Protein AF-A0A7K0ZQU3-F1 (afdb_monomer_lite)

pLDDT: mean 89.91, std 9.53, range [58.22, 97.62]

Foldseek 3Di:
DLCQLLVQLLVVCCVPVVDPLADSVLLSCLQCVQVVVCVVVVDLAQLLEPVVLVVQVVVLVVPPDPPDPSSRHSVSNSSSSVSNNVSVVSVVDPVSHHPPPNHDD

Structure (mmCIF, N/CA/C/O backbone):
data_AF-A0A7K0ZQU3-F1
#
_entry.id   AF-A0A7K0ZQU3-F1
#
loop_
_atom_site.group_PDB
_atom_site.id
_atom_site.type_symbol
_atom_site.label_atom_id
_atom_site.label_alt_id
_atom_site.label_comp_id
_atom_site.label_asym_id
_atom_site.label_entity_id
_atom_site.label_seq_id
_atom_site.pdbx_PDB_ins_code
_atom_site.Cartn_x
_atom_site.Cartn_y
_atom_site.Cartn_z
_atom_site.occupancy
_atom_site.B_iso_or_equiv
_atom_site.auth_seq_id
_atom_site.auth_comp_id
_atom_site.auth_asym_id
_atom_site.auth_atom_id
_atom_site.pdbx_PDB_model_num
ATOM 1 N N . MET A 1 1 ? -6.874 -1.210 -16.110 1.00 74.31 1 MET A N 1
ATOM 2 C CA . MET A 1 1 ? -6.832 -2.499 -15.385 1.00 74.31 1 MET A CA 1
ATOM 3 C C . MET A 1 1 ? -7.480 -2.437 -13.989 1.00 74.31 1 MET A C 1
ATOM 5 O O . MET A 1 1 ? -7.401 -3.409 -13.261 1.00 74.31 1 MET A O 1
ATOM 9 N N . PHE A 1 2 ? -8.218 -1.381 -13.609 1.00 85.44 2 PHE A N 1
ATOM 10 C CA . PHE A 1 2 ? -8.801 -1.259 -12.257 1.00 85.44 2 PHE A CA 1
ATOM 11 C C . PHE A 1 2 ? -9.658 -2.450 -11.797 1.00 85.44 2 PHE A C 1
ATOM 13 O O . PHE A 1 2 ? -9.490 -2.936 -10.684 1.00 85.44 2 PHE A O 1
ATOM 20 N N . LEU A 1 3 ? -10.548 -2.959 -12.659 1.00 92.88 3 LEU A N 1
ATOM 21 C CA . LEU A 1 3 ? -11.391 -4.113 -12.319 1.00 92.88 3 LEU A CA 1
ATOM 22 C C . LEU A 1 3 ? -10.578 -5.391 -12.075 1.00 92.88 3 LEU A C 1
ATOM 24 O O . LEU A 1 3 ? -10.990 -6.211 -11.259 1.00 92.88 3 LEU A O 1
ATOM 28 N N . TRP A 1 4 ? -9.427 -5.539 -12.744 1.00 95.19 4 TRP A N 1
ATOM 29 C CA . TRP A 1 4 ? -8.496 -6.639 -12.497 1.00 95.19 4 TRP A CA 1
ATOM 30 C C . TRP A 1 4 ? -7.983 -6.573 -11.060 1.00 95.19 4 TRP A C 1
ATOM 32 O O . TRP A 1 4 ? -8.224 -7.508 -10.307 1.00 95.19 4 TRP A O 1
ATOM 42 N N . PHE A 1 5 ? -7.409 -5.439 -10.645 1.00 95.25 5 PHE A N 1
ATOM 43 C CA . PHE A 1 5 ? -6.876 -5.265 -9.289 1.00 95.25 5 PHE A CA 1
ATOM 44 C C . PHE A 1 5 ? -7.935 -5.392 -8.196 1.00 95.25 5 PHE A C 1
ATOM 46 O O . PHE A 1 5 ? -7.696 -6.036 -7.178 1.00 95.25 5 PHE A O 1
ATOM 53 N N . ILE A 1 6 ? -9.121 -4.816 -8.408 1.00 96.62 6 ILE A N 1
ATOM 54 C CA . ILE A 1 6 ? -10.230 -4.930 -7.455 1.00 96.62 6 ILE A CA 1
ATOM 55 C C . ILE A 1 6 ? -10.655 -6.396 -7.324 1.00 96.62 6 ILE A C 1
ATOM 57 O O . ILE A 1 6 ? -10.752 -6.915 -6.212 1.00 96.62 6 ILE A O 1
ATOM 61 N N . GLY A 1 7 ? -10.900 -7.070 -8.451 1.00 96.88 7 GLY A N 1
ATOM 62 C CA . GLY A 1 7 ? -11.390 -8.444 -8.469 1.00 96.88 7 GLY A CA 1
ATOM 63 C C . GLY A 1 7 ? -10.396 -9.430 -7.859 1.00 96.88 7 GLY A C 1
ATOM 64 O O . GLY A 1 7 ? -10.763 -10.195 -6.967 1.00 96.88 7 GLY A O 1
ATOM 65 N N . THR A 1 8 ? -9.135 -9.397 -8.294 1.00 96.94 8 THR A N 1
ATOM 66 C CA . THR A 1 8 ? -8.107 -10.333 -7.818 1.00 96.94 8 THR A CA 1
ATOM 67 C C . THR A 1 8 ? -7.760 -10.105 -6.351 1.00 96.94 8 THR A C 1
ATOM 69 O O . THR A 1 8 ? -7.663 -11.081 -5.605 1.00 96.94 8 THR A O 1
ATOM 72 N N . ALA A 1 9 ? -7.662 -8.850 -5.896 1.00 96.88 9 ALA A N 1
ATOM 73 C CA . ALA A 1 9 ? -7.423 -8.546 -4.486 1.00 96.88 9 ALA A CA 1
ATOM 74 C C . ALA A 1 9 ? -8.574 -9.038 -3.602 1.00 96.88 9 ALA A C 1
ATOM 76 O O . ALA A 1 9 ? -8.327 -9.704 -2.597 1.00 96.88 9 ALA A O 1
ATOM 77 N N . ILE A 1 10 ? -9.828 -8.764 -3.983 1.00 96.94 10 ILE A N 1
ATOM 78 C CA . ILE A 1 10 ? -11.000 -9.219 -3.225 1.00 96.94 10 ILE A CA 1
ATOM 79 C C . ILE A 1 10 ? -11.028 -10.746 -3.151 1.00 96.94 10 ILE A C 1
ATOM 81 O O . ILE A 1 10 ? -11.158 -11.285 -2.056 1.00 96.94 10 ILE A O 1
ATOM 85 N N . ILE A 1 11 ? -10.863 -11.446 -4.276 1.00 97.12 11 ILE A N 1
ATOM 86 C CA . ILE A 1 11 ? -10.894 -12.916 -4.308 1.00 97.12 11 ILE A CA 1
ATOM 87 C C . ILE A 1 11 ? -9.766 -13.508 -3.453 1.00 97.12 11 ILE A C 1
ATOM 89 O O . ILE A 1 11 ? -10.024 -14.404 -2.649 1.00 97.12 11 ILE A O 1
ATOM 93 N N . ALA A 1 12 ? -8.538 -12.995 -3.575 1.00 97.00 12 ALA A N 1
ATOM 94 C CA . ALA A 1 12 ? -7.396 -13.482 -2.804 1.00 97.00 12 ALA A CA 1
ATOM 95 C C . ALA A 1 12 ? -7.598 -13.282 -1.294 1.00 97.00 12 ALA A C 1
ATOM 97 O O . ALA A 1 12 ? -7.406 -14.208 -0.507 1.00 97.00 12 ALA A O 1
ATOM 98 N N . VAL A 1 13 ? -8.040 -12.093 -0.882 1.00 96.38 13 VAL A N 1
ATOM 99 C CA . VAL A 1 13 ? -8.278 -11.761 0.529 1.00 96.38 13 VAL A CA 1
ATOM 100 C C . VAL A 1 13 ? -9.462 -12.549 1.092 1.00 96.38 13 VAL A C 1
ATOM 102 O O . VAL A 1 13 ? -9.347 -13.086 2.194 1.00 96.38 13 VAL A O 1
ATOM 105 N N . LEU A 1 14 ? -10.562 -12.681 0.341 1.00 95.50 14 LEU A N 1
ATOM 106 C CA . LEU A 1 14 ? -11.705 -13.520 0.724 1.00 95.50 14 LEU A CA 1
ATOM 107 C C . LEU A 1 14 ? -11.262 -14.962 0.979 1.00 95.50 14 LEU A C 1
ATOM 109 O O . LEU A 1 14 ? -11.632 -15.550 1.995 1.00 95.50 14 LEU A O 1
ATOM 113 N N . PHE A 1 15 ? -10.456 -15.519 0.071 1.00 96.50 15 PHE A N 1
ATOM 114 C CA . PHE A 1 15 ? -9.965 -16.890 0.162 1.00 96.50 15 PHE A CA 1
ATOM 115 C C . PHE A 1 15 ? -9.047 -17.104 1.374 1.00 96.50 15 PHE A C 1
ATOM 117 O O . PHE A 1 15 ? -9.174 -18.114 2.065 1.00 96.50 15 PHE A O 1
ATOM 124 N N . VAL A 1 16 ? -8.149 -16.152 1.651 1.00 95.50 16 VAL A N 1
ATOM 125 C CA . VAL A 1 16 ? -7.133 -16.276 2.707 1.00 95.50 16 VAL A CA 1
ATOM 126 C C . VAL A 1 16 ? -7.682 -15.939 4.093 1.00 95.50 16 VAL A C 1
ATOM 128 O O . VAL A 1 16 ? -7.490 -16.717 5.025 1.00 95.50 16 VAL A O 1
ATOM 131 N N . PHE A 1 17 ? -8.330 -14.783 4.263 1.00 92.44 17 PHE A N 1
ATOM 132 C CA . PHE A 1 17 ? -8.705 -14.305 5.597 1.00 92.44 17 PHE A CA 1
ATOM 133 C C . PHE A 1 17 ? -10.039 -14.845 6.082 1.00 92.44 17 PHE A C 1
ATOM 135 O O . PHE A 1 17 ? -10.175 -15.071 7.282 1.00 92.44 17 PHE A O 1
ATOM 142 N N . ARG A 1 18 ? -11.014 -15.043 5.182 1.00 90.88 18 ARG A N 1
ATOM 143 C CA . ARG A 1 18 ? -12.362 -15.531 5.529 1.00 90.88 18 ARG A CA 1
ATOM 144 C C . ARG A 1 18 ? -12.974 -14.780 6.731 1.00 90.88 18 ARG A C 1
ATOM 146 O O . ARG A 1 18 ? -13.635 -15.383 7.571 1.00 90.88 18 ARG A O 1
ATOM 153 N N . ASP A 1 19 ? -12.708 -13.474 6.827 1.00 89.00 19 ASP A N 1
ATOM 154 C CA . ASP A 1 19 ? -13.201 -12.592 7.892 1.00 89.00 19 ASP A CA 1
ATOM 155 C C . ASP A 1 19 ? -14.373 -11.758 7.366 1.00 89.00 19 ASP A 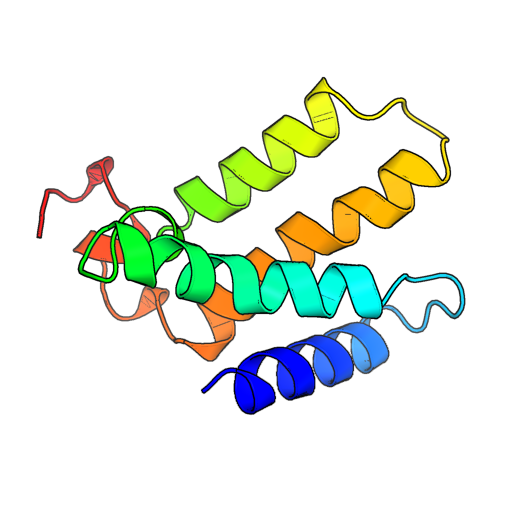C 1
ATOM 157 O O . ASP A 1 19 ? -14.190 -10.864 6.535 1.00 89.00 19 ASP A O 1
ATOM 161 N N . ASP A 1 20 ? -15.571 -12.024 7.886 1.00 87.19 20 ASP A N 1
ATOM 162 C CA . ASP A 1 20 ? -16.804 -11.313 7.524 1.00 87.19 20 ASP A CA 1
ATOM 163 C C . ASP A 1 20 ? -16.779 -9.839 7.921 1.00 87.19 20 ASP A C 1
ATOM 165 O O . ASP A 1 20 ? -17.535 -9.020 7.397 1.00 87.19 20 ASP A O 1
ATOM 169 N N . ARG A 1 21 ? -15.925 -9.474 8.878 1.00 88.69 21 ARG A N 1
ATOM 170 C CA . ARG A 1 21 ? -15.825 -8.093 9.326 1.00 88.69 21 ARG A CA 1
ATOM 171 C C . ARG A 1 21 ? -14.900 -7.290 8.410 1.00 88.69 21 ARG A C 1
ATOM 173 O O . ARG A 1 21 ? -14.936 -6.061 8.481 1.00 88.69 21 ARG A O 1
ATOM 180 N N . PHE A 1 22 ? -14.033 -7.929 7.622 1.00 91.56 22 PHE A N 1
ATOM 181 C CA . PHE A 1 22 ? -13.029 -7.251 6.801 1.00 91.56 22 PHE A CA 1
ATOM 182 C C . PHE A 1 22 ? -13.667 -6.266 5.807 1.00 91.56 22 PHE A C 1
ATOM 184 O O . PHE A 1 22 ? -14.669 -6.566 5.161 1.00 91.56 22 PHE A O 1
ATOM 191 N N . ASP A 1 23 ? -13.087 -5.070 5.683 1.00 94.38 23 ASP A N 1
ATOM 192 C CA . ASP A 1 23 ? -13.637 -4.026 4.818 1.00 94.38 23 ASP A CA 1
ATOM 193 C C . ASP A 1 23 ? -13.074 -4.130 3.391 1.00 94.38 23 ASP A C 1
ATOM 195 O O . ASP A 1 23 ? -12.025 -3.572 3.055 1.00 94.38 23 ASP A O 1
ATOM 199 N N . TYR A 1 24 ? -13.803 -4.844 2.531 1.00 95.00 24 TYR A N 1
ATOM 200 C CA . TYR A 1 24 ? -13.440 -5.030 1.123 1.00 95.00 24 TYR A CA 1
ATOM 201 C C . TYR A 1 24 ? -13.511 -3.744 0.293 1.00 95.00 24 TYR A C 1
ATOM 203 O O . TYR A 1 24 ? -12.870 -3.662 -0.753 1.00 95.00 24 TYR A O 1
ATOM 211 N N . ARG A 1 25 ? -14.252 -2.723 0.744 1.00 95.56 25 ARG A N 1
ATOM 212 C CA . ARG A 1 25 ? -14.324 -1.435 0.037 1.00 95.56 25 ARG A CA 1
ATOM 213 C C . ARG A 1 25 ? -13.001 -0.700 0.188 1.00 95.56 25 ARG A C 1
ATOM 215 O O . ARG A 1 25 ? -12.446 -0.217 -0.793 1.00 95.56 25 ARG A O 1
ATOM 222 N N . VAL A 1 26 ? -12.467 -0.677 1.408 1.00 96.50 26 VAL A N 1
ATOM 223 C CA . VAL A 1 26 ? -11.165 -0.066 1.699 1.00 96.50 26 VAL A CA 1
ATOM 224 C C . VAL A 1 26 ? -10.026 -0.849 1.041 1.00 96.50 26 VAL A C 1
ATOM 226 O O . VAL A 1 26 ? -9.091 -0.240 0.527 1.00 96.50 26 VAL A O 1
ATOM 229 N N . LEU A 1 27 ? -10.128 -2.180 0.975 1.00 97.25 27 LEU A N 1
ATOM 230 C CA . LEU A 1 27 ? -9.189 -3.001 0.204 1.00 97.25 27 LEU A CA 1
ATOM 231 C C . LEU A 1 27 ? -9.193 -2.635 -1.279 1.00 97.25 27 LEU A C 1
ATOM 233 O O . LEU A 1 27 ? -8.126 -2.424 -1.848 1.00 97.25 27 LEU A O 1
ATOM 237 N N . ALA A 1 28 ? -10.376 -2.556 -1.895 1.00 96.94 28 ALA A N 1
ATOM 238 C CA . ALA A 1 28 ? -10.511 -2.194 -3.300 1.00 96.94 28 ALA A CA 1
ATOM 239 C C . ALA A 1 28 ? -9.893 -0.818 -3.575 1.00 96.94 28 ALA A C 1
ATOM 241 O O . ALA A 1 28 ? -9.159 -0.671 -4.546 1.00 96.94 28 ALA A O 1
ATOM 242 N N . LEU A 1 29 ? -10.120 0.155 -2.682 1.00 96.19 29 LEU A N 1
ATOM 243 C CA . LEU A 1 29 ? -9.477 1.470 -2.741 1.00 96.19 29 LEU A CA 1
ATOM 244 C C . LEU A 1 29 ? -7.950 1.368 -2.650 1.00 96.19 29 LEU A C 1
ATOM 246 O O . 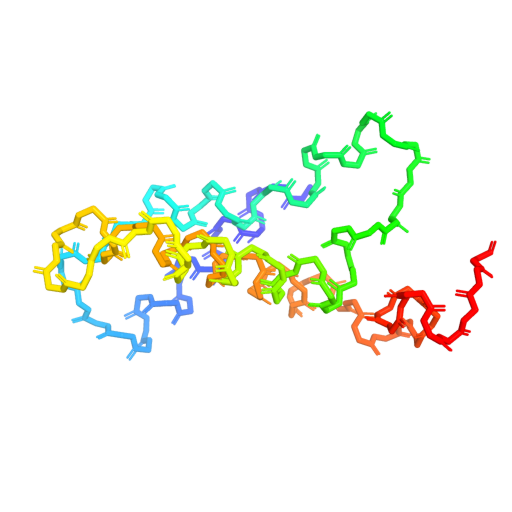LEU A 1 29 ? -7.261 1.968 -3.465 1.00 96.19 29 LEU A O 1
ATOM 250 N N . GLY A 1 30 ? -7.420 0.588 -1.704 1.00 95.56 30 GLY A N 1
ATOM 251 C CA . GLY A 1 30 ? -5.981 0.349 -1.573 1.00 95.56 30 GLY A CA 1
ATOM 252 C C . GLY A 1 30 ? -5.366 -0.303 -2.815 1.00 95.56 30 GLY A C 1
ATOM 253 O O . GLY A 1 30 ? -4.276 0.076 -3.227 1.00 95.56 30 GLY A O 1
ATOM 254 N N . ALA A 1 31 ? -6.082 -1.235 -3.446 1.00 96.31 31 ALA A N 1
ATOM 255 C CA . ALA A 1 31 ? -5.626 -1.958 -4.631 1.00 96.31 31 ALA A CA 1
ATOM 256 C C . ALA A 1 31 ? -5.610 -1.113 -5.913 1.00 96.31 31 ALA A C 1
ATOM 258 O O . ALA A 1 31 ? -4.929 -1.481 -6.860 1.00 96.31 31 ALA A O 1
ATOM 259 N N . VAL A 1 32 ? -6.342 0.001 -5.971 1.00 94.88 32 VAL A N 1
ATOM 260 C CA . VAL A 1 32 ? -6.308 0.933 -7.119 1.00 94.88 32 VAL A CA 1
ATOM 261 C C . VAL A 1 32 ? -5.506 2.199 -6.837 1.00 94.88 32 VAL A C 1
ATOM 263 O O . VAL A 1 32 ? -5.266 2.995 -7.739 1.00 94.88 32 VAL A O 1
ATOM 266 N N . LEU A 1 33 ? -5.105 2.398 -5.582 1.00 92.12 33 LEU A N 1
ATOM 267 C CA . LEU A 1 33 ? -4.426 3.597 -5.110 1.00 92.12 33 LEU A CA 1
ATOM 268 C C . LEU A 1 33 ? -3.128 3.896 -5.886 1.00 92.12 33 LEU A C 1
ATOM 270 O O . LEU A 1 33 ? -2.952 5.056 -6.258 1.00 92.12 33 LEU A O 1
ATOM 274 N N . PRO A 1 34 ? -2.260 2.906 -6.192 1.00 89.44 34 PRO A N 1
ATOM 275 C CA . PRO A 1 34 ? -1.055 3.149 -6.984 1.00 89.44 34 PRO A CA 1
ATOM 276 C C . PRO A 1 34 ? -1.340 3.747 -8.365 1.00 89.44 34 PRO A C 1
ATOM 278 O O . PRO A 1 34 ? -0.811 4.809 -8.689 1.00 89.44 34 PRO A O 1
ATOM 281 N N . ASP A 1 35 ? -2.263 3.142 -9.117 1.00 88.31 35 ASP A N 1
ATOM 282 C CA . ASP A 1 35 ? -2.700 3.637 -10.428 1.00 88.31 35 ASP A CA 1
ATOM 283 C C . ASP A 1 35 ? -3.277 5.058 -10.345 1.00 88.31 35 ASP A C 1
ATOM 285 O O . ASP A 1 35 ? -3.008 5.893 -11.205 1.00 88.31 35 ASP A O 1
ATOM 289 N N . LEU A 1 36 ? -4.083 5.350 -9.314 1.00 86.94 36 LEU A N 1
ATOM 290 C CA . LEU A 1 36 ? -4.707 6.667 -9.147 1.00 86.94 36 LEU A CA 1
ATOM 291 C C . LEU A 1 36 ? -3.685 7.775 -8.894 1.00 86.94 36 LEU A C 1
ATOM 293 O O . LEU A 1 36 ? -3.887 8.900 -9.350 1.00 86.94 36 LEU A O 1
ATOM 297 N N . ILE A 1 37 ? -2.612 7.478 -8.161 1.00 83.31 37 ILE A N 1
ATOM 298 C CA . ILE A 1 37 ? -1.557 8.460 -7.914 1.00 83.31 37 ILE A CA 1
ATOM 299 C C . ILE A 1 37 ? -0.705 8.654 -9.168 1.00 83.31 37 ILE A C 1
ATOM 301 O O . ILE A 1 37 ? -0.345 9.789 -9.487 1.00 83.31 37 ILE A O 1
ATOM 305 N N . ASP A 1 38 ? -0.446 7.584 -9.917 1.00 77.50 38 ASP A N 1
ATOM 306 C CA . ASP A 1 38 ? 0.436 7.653 -11.078 1.00 77.50 38 ASP A CA 1
ATOM 307 C C . ASP A 1 38 ? -0.128 8.466 -12.253 1.00 77.50 38 ASP A C 1
ATOM 309 O O . ASP A 1 38 ? 0.637 9.033 -13.037 1.00 77.50 38 ASP A O 1
ATOM 313 N N . VAL A 1 39 ? -1.455 8.651 -12.316 1.00 72.56 39 VAL A N 1
ATOM 314 C CA . VAL A 1 39 ? -2.092 9.610 -13.241 1.00 72.56 39 VAL A CA 1
ATOM 315 C C . VAL A 1 39 ? -1.530 11.027 -13.067 1.00 72.56 39 VAL A C 1
ATOM 317 O O . VAL A 1 39 ? -1.402 11.761 -14.046 1.00 72.56 39 VAL A O 1
ATOM 320 N N . PHE A 1 40 ? -1.171 11.420 -11.841 1.00 69.88 40 PHE A N 1
ATOM 321 C CA . PHE A 1 40 ? -0.660 12.760 -11.545 1.00 69.88 40 PHE A CA 1
ATOM 322 C C . PHE A 1 40 ? 0.867 12.866 -11.647 1.00 69.88 40 PHE A C 1
ATOM 324 O O . PHE A 1 40 ? 1.381 13.970 -11.818 1.00 69.88 40 PHE A O 1
ATOM 331 N N . THR A 1 41 ? 1.596 11.752 -11.536 1.00 66.88 41 THR A N 1
ATOM 332 C CA . THR A 1 41 ? 3.072 11.730 -11.539 1.00 66.88 41 THR A CA 1
ATOM 333 C C . THR A 1 41 ? 3.670 11.414 -12.913 1.00 66.88 41 THR A C 1
ATOM 335 O O . THR A 1 41 ? 4.851 11.678 -13.130 1.00 66.88 41 THR A O 1
ATOM 338 N N . GLY A 1 42 ? 2.867 10.915 -13.861 1.00 58.22 42 GLY A N 1
ATOM 339 C CA . GLY A 1 42 ? 3.265 10.735 -15.261 1.00 58.22 42 GLY A CA 1
ATOM 340 C C . GLY A 1 42 ? 3.991 9.420 -15.575 1.00 58.22 42 GLY A C 1
ATOM 341 O O . GLY A 1 42 ? 4.574 9.303 -16.652 1.00 58.22 42 GLY A O 1
ATOM 342 N N . GLY A 1 43 ? 3.958 8.428 -14.679 1.00 63.97 43 GLY A N 1
ATOM 343 C CA . GLY A 1 43 ? 4.506 7.088 -14.926 1.00 63.97 43 GLY A CA 1
ATOM 344 C C . GLY A 1 43 ? 4.590 6.212 -13.672 1.00 63.97 43 GLY A C 1
ATOM 345 O O . GLY A 1 43 ? 4.412 6.706 -12.563 1.00 63.97 43 GLY A O 1
ATOM 346 N N . ALA A 1 44 ? 4.901 4.921 -13.859 1.00 61.91 44 ALA A N 1
ATOM 347 C CA . ALA A 1 44 ? 5.099 3.949 -12.778 1.00 61.91 44 ALA A CA 1
ATOM 348 C C . ALA A 1 44 ? 6.323 4.329 -11.930 1.00 61.91 44 ALA A C 1
ATOM 350 O O . ALA A 1 44 ? 7.467 4.039 -12.297 1.00 61.91 44 ALA A O 1
ATOM 351 N N . TRP A 1 45 ? 6.087 5.048 -10.832 1.00 70.12 45 TRP A N 1
ATOM 352 C CA . TRP A 1 45 ? 7.150 5.637 -10.014 1.00 70.12 45 TRP A CA 1
ATOM 353 C C . TRP A 1 45 ? 7.126 5.066 -8.589 1.00 70.12 45 TRP A C 1
ATOM 355 O O . TRP A 1 45 ? 7.471 3.905 -8.383 1.00 70.12 45 TRP A O 1
ATOM 365 N N . VAL A 1 46 ? 6.717 5.842 -7.584 1.00 68.25 46 VAL A N 1
ATOM 366 C CA . VAL A 1 46 ? 6.867 5.465 -6.168 1.00 68.25 46 VAL A CA 1
ATOM 367 C C . VAL A 1 46 ? 5.868 4.397 -5.740 1.00 68.25 46 VAL A C 1
ATOM 369 O O . VAL A 1 46 ? 6.204 3.525 -4.940 1.00 68.25 46 VAL A O 1
ATOM 372 N N . PHE A 1 47 ? 4.637 4.441 -6.243 1.00 73.25 47 PHE A N 1
ATOM 373 C CA . PHE A 1 47 ? 3.571 3.578 -5.733 1.00 73.25 47 PHE A CA 1
ATOM 374 C C . PHE A 1 47 ? 3.557 2.170 -6.338 1.00 73.25 47 PHE A C 1
ATOM 376 O O . PHE A 1 47 ? 2.932 1.284 -5.761 1.00 73.25 47 PHE A O 1
ATOM 383 N N . HIS A 1 48 ? 4.349 1.950 -7.390 1.00 84.25 48 HIS A N 1
ATOM 384 C CA . HIS A 1 48 ? 4.711 0.629 -7.914 1.00 84.25 48 HIS A CA 1
ATOM 385 C C . HIS A 1 48 ? 6.005 0.070 -7.283 1.00 84.25 48 HIS A C 1
ATOM 387 O O . HIS A 1 48 ? 6.478 -1.007 -7.645 1.00 84.25 48 HIS A O 1
ATOM 393 N N . SER A 1 49 ? 6.595 0.787 -6.319 1.00 90.75 49 SER A N 1
ATOM 394 C CA . SER A 1 49 ? 7.698 0.277 -5.501 1.00 90.75 49 SER A CA 1
ATOM 395 C C . SER A 1 49 ? 7.175 -0.398 -4.234 1.00 90.75 49 SER A C 1
ATOM 397 O O . SER A 1 49 ? 6.146 -0.007 -3.666 1.00 90.75 49 SER A O 1
ATOM 399 N N . VAL A 1 50 ? 7.940 -1.356 -3.706 1.00 93.12 50 VAL A N 1
ATOM 400 C CA . VAL A 1 50 ? 7.635 -1.955 -2.397 1.00 93.12 50 VAL A CA 1
ATOM 401 C C . VAL A 1 50 ? 7.646 -0.904 -1.280 1.00 93.12 50 VAL A C 1
ATOM 403 O O . VAL A 1 50 ? 6.868 -0.998 -0.328 1.00 93.12 50 VAL A O 1
ATOM 406 N N . LEU A 1 51 ? 8.472 0.142 -1.421 1.00 91.94 51 LEU A N 1
ATOM 407 C CA . LEU A 1 51 ? 8.574 1.230 -0.454 1.00 91.94 51 LEU A CA 1
ATOM 408 C C . LEU A 1 51 ? 7.239 1.967 -0.293 1.00 91.94 51 LEU A C 1
ATOM 410 O O . LEU A 1 51 ? 6.860 2.264 0.836 1.00 91.94 51 LEU A O 1
ATOM 414 N N . GLY A 1 52 ? 6.495 2.208 -1.377 1.00 91.62 52 GLY A N 1
ATOM 415 C CA . GLY A 1 52 ? 5.186 2.867 -1.318 1.00 91.62 52 GLY A CA 1
ATOM 416 C C . GLY A 1 52 ? 4.179 2.109 -0.442 1.00 91.62 52 GLY A C 1
ATOM 417 O O . GLY A 1 52 ? 3.548 2.693 0.443 1.00 91.62 52 GLY A O 1
ATOM 418 N N . SER A 1 53 ? 4.090 0.787 -0.617 1.00 94.75 53 SER A N 1
ATOM 419 C CA . SER A 1 53 ? 3.221 -0.079 0.197 1.00 94.75 53 SER A CA 1
ATOM 420 C C . SER A 1 53 ? 3.670 -0.151 1.660 1.00 94.75 53 SER A C 1
ATOM 422 O O . SER A 1 53 ? 2.845 -0.092 2.577 1.00 94.75 53 SER A O 1
ATOM 424 N N . VAL A 1 54 ? 4.983 -0.209 1.906 1.00 95.75 54 VAL A N 1
ATOM 425 C CA . VAL A 1 54 ? 5.545 -0.181 3.265 1.00 95.75 54 VAL A CA 1
ATOM 426 C C . VAL A 1 54 ? 5.275 1.157 3.952 1.00 95.75 54 VAL A C 1
ATOM 428 O O . VAL A 1 54 ? 4.865 1.165 5.111 1.00 95.75 54 VAL A O 1
ATOM 431 N N . LEU A 1 55 ? 5.444 2.287 3.262 1.00 94.81 55 LEU A N 1
ATOM 432 C CA . LEU A 1 55 ? 5.142 3.610 3.811 1.00 94.81 55 LEU A CA 1
ATOM 433 C C . LEU A 1 55 ? 3.661 3.737 4.163 1.00 94.81 55 LEU A C 1
ATOM 435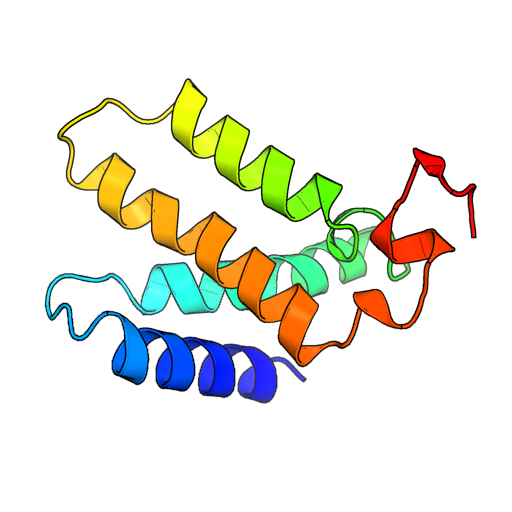 O O . LEU A 1 55 ? 3.343 4.198 5.256 1.00 94.81 55 LEU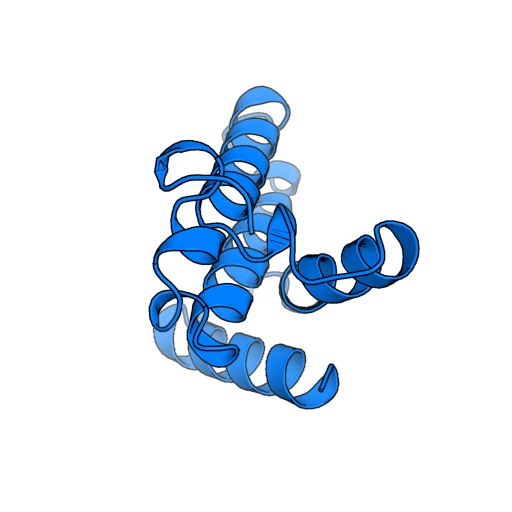 A O 1
ATOM 439 N N . SER A 1 56 ? 2.761 3.256 3.303 1.00 95.50 56 SER A N 1
ATOM 440 C CA . SER A 1 56 ? 1.327 3.175 3.611 1.00 95.50 56 SER A CA 1
ATOM 441 C C . SER A 1 56 ? 1.066 2.397 4.906 1.00 95.50 56 SER A C 1
ATOM 443 O O . SER A 1 56 ? 0.370 2.879 5.804 1.00 95.50 56 SER A O 1
ATOM 445 N N . LEU A 1 57 ? 1.706 1.235 5.074 1.00 97.06 57 LEU A N 1
ATOM 446 C CA . LEU A 1 57 ? 1.602 0.450 6.303 1.00 97.06 57 LEU A CA 1
ATOM 447 C C . LEU A 1 57 ? 2.136 1.214 7.522 1.00 97.06 57 LEU A C 1
ATOM 449 O O . LEU A 1 57 ? 1.477 1.240 8.562 1.00 97.06 57 LEU A O 1
ATOM 453 N N . VAL A 1 58 ? 3.300 1.856 7.402 1.00 97.62 58 VAL A N 1
ATOM 454 C CA . VAL A 1 58 ? 3.895 2.670 8.471 1.00 97.62 58 VAL A CA 1
ATOM 455 C C . VAL A 1 58 ? 2.954 3.804 8.872 1.00 97.62 58 VAL A C 1
ATOM 457 O O . VAL A 1 58 ? 2.709 3.978 10.064 1.00 97.62 58 VAL A O 1
ATOM 460 N N . LEU A 1 59 ? 2.358 4.518 7.913 1.00 96.44 59 LEU A N 1
ATOM 461 C CA . LEU A 1 59 ? 1.389 5.583 8.184 1.00 96.44 59 LEU A CA 1
ATOM 462 C C . LEU A 1 59 ? 0.194 5.053 8.985 1.00 96.44 59 LEU A C 1
ATOM 464 O O . LEU A 1 59 ? -0.158 5.627 10.016 1.00 96.44 59 LEU A O 1
ATOM 468 N N . VAL A 1 60 ? -0.387 3.916 8.587 1.00 96.56 60 VAL A N 1
ATOM 469 C CA . VAL A 1 60 ? -1.474 3.295 9.361 1.00 96.56 60 VAL A CA 1
ATOM 470 C C . VAL A 1 60 ? -1.016 2.962 10.781 1.00 96.56 60 VAL A C 1
ATOM 472 O O . VAL A 1 60 ? -1.745 3.210 11.738 1.00 96.56 60 VAL A O 1
ATOM 475 N N . MET A 1 61 ? 0.190 2.422 10.952 1.00 96.62 61 MET A N 1
ATOM 476 C CA . MET A 1 61 ? 0.698 2.043 12.273 1.00 96.62 61 MET A CA 1
ATOM 477 C C . MET A 1 61 ? 1.009 3.242 13.177 1.00 96.62 61 MET A C 1
ATOM 479 O O . MET A 1 61 ? 0.824 3.129 14.388 1.00 96.62 61 MET A O 1
ATOM 483 N N . VAL A 1 62 ? 1.467 4.359 12.608 1.00 97.31 62 VAL A N 1
ATOM 484 C CA . VAL A 1 62 ? 1.797 5.593 13.336 1.00 97.31 62 VAL A CA 1
ATOM 485 C C . VAL A 1 62 ? 0.533 6.343 13.751 1.00 97.31 62 VAL A C 1
ATOM 487 O O . VAL A 1 62 ? 0.426 6.780 14.895 1.00 97.31 62 VAL A O 1
ATOM 490 N N . PHE A 1 63 ? -0.439 6.479 12.845 1.00 96.12 63 PHE A N 1
ATOM 491 C CA . PHE A 1 63 ? -1.609 7.329 13.075 1.00 96.12 63 PHE A CA 1
ATOM 492 C C . PHE A 1 63 ? -2.809 6.586 13.671 1.00 96.12 63 PHE A C 1
ATOM 494 O O . PHE A 1 63 ? -3.597 7.181 14.411 1.00 96.12 63 PHE A O 1
ATOM 501 N N . ALA A 1 64 ? -2.976 5.291 13.388 1.00 94.00 64 ALA A N 1
ATOM 502 C CA . ALA A 1 64 ? -4.138 4.548 13.859 1.00 94.00 64 ALA A CA 1
ATOM 503 C C . ALA A 1 64 ? -3.897 3.911 15.236 1.00 94.00 64 ALA A C 1
ATOM 505 O O . ALA A 1 64 ? -2.956 3.147 15.462 1.00 94.00 64 ALA A O 1
ATOM 506 N N . ARG A 1 65 ? -4.816 4.165 16.174 1.00 94.44 65 ARG A N 1
ATOM 507 C CA . ARG A 1 65 ? -4.731 3.639 17.545 1.00 94.44 65 ARG A CA 1
ATOM 508 C C . ARG A 1 65 ? -4.957 2.126 17.594 1.00 94.44 65 ARG A C 1
ATOM 510 O O . ARG A 1 65 ? -5.881 1.596 16.970 1.00 94.44 65 ARG A O 1
ATOM 517 N N . ARG A 1 66 ? -4.143 1.417 18.384 1.00 93.56 66 ARG A N 1
ATOM 518 C CA . ARG A 1 66 ? -4.284 -0.034 18.616 1.00 93.56 66 ARG A CA 1
ATOM 519 C C . ARG A 1 66 ? -5.661 -0.387 19.195 1.00 93.56 66 ARG A C 1
ATOM 521 O O . ARG A 1 66 ? -6.245 0.396 19.931 1.00 93.56 66 ARG A O 1
ATOM 528 N N . GLY A 1 67 ? -6.175 -1.566 18.832 1.00 91.06 67 GLY A N 1
ATOM 529 C CA . GLY A 1 67 ? -7.464 -2.088 19.313 1.00 91.06 67 GLY A CA 1
ATOM 530 C C . GLY A 1 67 ? -8.715 -1.437 18.711 1.00 91.06 67 GLY A C 1
ATOM 531 O O . GLY A 1 67 ? -9.822 -1.854 19.031 1.00 91.06 67 GLY A O 1
ATOM 532 N N . THR A 1 68 ? -8.569 -0.441 17.832 1.00 93.12 68 THR A N 1
ATOM 533 C CA . THR A 1 68 ? -9.716 0.266 17.242 1.00 93.12 68 THR A CA 1
ATOM 534 C C . THR A 1 68 ? -10.199 -0.368 15.938 1.00 93.12 68 THR A C 1
ATOM 536 O O . THR A 1 68 ? -9.408 -0.899 15.152 1.00 93.12 68 THR A O 1
ATOM 539 N N . ALA A 1 69 ? -11.505 -0.250 15.672 1.00 90.62 69 ALA A N 1
ATOM 540 C CA . ALA A 1 69 ? -12.086 -0.614 14.379 1.00 90.62 69 ALA A CA 1
ATOM 541 C C . ALA A 1 69 ? -11.459 0.195 13.234 1.00 90.62 69 ALA A C 1
ATOM 543 O O . ALA A 1 69 ? -11.143 -0.380 12.198 1.00 90.62 69 ALA A O 1
ATOM 544 N N . ALA A 1 70 ? -11.187 1.485 13.467 1.00 91.50 70 ALA A N 1
ATOM 545 C CA . ALA A 1 70 ? -10.519 2.360 12.509 1.00 91.50 70 ALA A CA 1
ATOM 546 C C . ALA A 1 70 ? -9.172 1.781 12.061 1.00 91.50 70 ALA A C 1
ATOM 548 O O . ALA A 1 70 ? -8.955 1.612 10.870 1.00 91.50 70 ALA A O 1
ATOM 549 N N . ARG A 1 71 ? -8.304 1.360 12.995 1.00 92.62 71 ARG A N 1
ATOM 550 C CA . ARG A 1 71 ? -7.032 0.714 12.635 1.00 92.62 71 ARG A CA 1
ATOM 551 C C . ARG A 1 71 ? -7.241 -0.563 11.833 1.00 92.62 71 ARG A C 1
ATOM 553 O O . ARG A 1 71 ? -6.527 -0.782 10.863 1.00 92.62 71 ARG A O 1
ATOM 560 N N . ARG A 1 72 ? -8.208 -1.401 12.219 1.00 91.19 72 ARG A N 1
ATOM 561 C CA . ARG A 1 72 ? -8.509 -2.644 11.494 1.00 91.19 72 ARG A CA 1
ATOM 562 C C . ARG A 1 72 ? -8.954 -2.368 10.055 1.00 91.19 72 ARG A C 1
ATOM 564 O O . ARG A 1 72 ? -8.488 -3.047 9.152 1.00 91.19 72 ARG A O 1
ATOM 571 N N . MET A 1 73 ? -9.799 -1.359 9.850 1.00 92.56 73 MET A N 1
ATOM 572 C CA . MET A 1 73 ? -10.252 -0.930 8.523 1.00 92.56 73 MET A CA 1
ATOM 573 C C . MET A 1 73 ? -9.106 -0.308 7.718 1.00 92.56 73 MET A C 1
ATOM 575 O O . MET A 1 73 ? -8.891 -0.681 6.571 1.00 92.56 73 MET A O 1
ATOM 579 N N . SER A 1 74 ? -8.309 0.574 8.326 1.00 95.00 74 SER A N 1
ATOM 580 C CA . SER A 1 74 ? -7.179 1.230 7.662 1.00 95.00 74 SER A CA 1
ATOM 581 C C . SER A 1 74 ? -6.104 0.250 7.193 1.00 95.00 74 SER A C 1
ATOM 583 O O . SER A 1 74 ? -5.459 0.523 6.190 1.00 95.00 74 SER A O 1
ATOM 585 N N . LEU A 1 75 ? -5.926 -0.900 7.857 1.00 96.12 75 LEU A N 1
ATOM 586 C CA . LEU A 1 75 ? -4.993 -1.945 7.412 1.00 96.12 75 LEU A CA 1
ATOM 587 C C . LEU A 1 75 ? -5.373 -2.570 6.063 1.00 96.12 75 LEU A C 1
ATOM 589 O O . LEU A 1 75 ? -4.494 -3.096 5.386 1.00 96.12 75 LEU A O 1
ATOM 593 N N . ALA A 1 76 ? -6.633 -2.478 5.632 1.00 96.50 76 ALA A N 1
ATOM 594 C CA . ALA A 1 76 ? -7.028 -2.940 4.304 1.00 96.50 76 ALA A CA 1
ATOM 595 C C . ALA A 1 76 ? -6.367 -2.119 3.177 1.00 96.50 76 ALA A C 1
ATOM 597 O O . ALA A 1 76 ? -6.153 -2.658 2.095 1.00 96.50 76 ALA A O 1
ATOM 598 N N . ILE A 1 77 ? -5.968 -0.864 3.440 1.00 96.81 77 ILE A N 1
ATOM 599 C CA . ILE A 1 77 ? -5.271 -0.002 2.470 1.00 96.81 77 ILE A CA 1
ATOM 600 C C . ILE A 1 77 ? -3.900 -0.584 2.087 1.00 96.81 77 ILE A C 1
ATOM 602 O O . ILE A 1 77 ? -3.720 -0.913 0.914 1.00 96.81 77 ILE A O 1
ATOM 606 N N . PRO A 1 78 ? -2.933 -0.762 3.016 1.00 97.00 78 PRO A N 1
ATOM 607 C CA . PRO A 1 78 ? -1.635 -1.326 2.666 1.00 97.00 78 PRO A CA 1
ATOM 608 C C . PRO A 1 78 ? -1.752 -2.763 2.155 1.00 97.00 78 PRO A C 1
ATOM 610 O O . PRO A 1 78 ? -1.005 -3.131 1.258 1.00 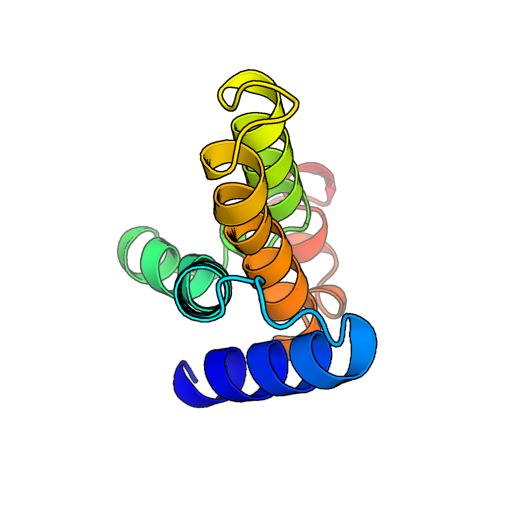97.00 78 PRO A O 1
ATOM 613 N N . ILE A 1 79 ? -2.706 -3.562 2.652 1.00 97.12 79 ILE A N 1
ATOM 614 C CA . ILE A 1 79 ? -2.965 -4.905 2.101 1.00 97.12 79 ILE A CA 1
ATOM 615 C C . ILE A 1 79 ? -3.349 -4.813 0.618 1.00 97.12 79 ILE A C 1
ATOM 617 O O . ILE A 1 79 ? -2.804 -5.554 -0.196 1.00 97.12 79 ILE A O 1
ATOM 621 N N . GLY A 1 80 ? -4.242 -3.889 0.253 1.00 97.25 80 GLY A N 1
ATOM 622 C CA . GLY A 1 80 ? -4.626 -3.653 -1.138 1.00 97.25 80 GLY A CA 1
ATOM 623 C C . GLY A 1 80 ? -3.443 -3.220 -2.000 1.00 97.25 80 GLY A C 1
ATOM 624 O O . GLY A 1 80 ? -3.254 -3.763 -3.083 1.00 97.25 80 GLY A O 1
ATOM 625 N N . MET A 1 81 ? -2.598 -2.318 -1.495 1.00 96.50 81 MET A N 1
ATOM 626 C CA . MET A 1 81 ? -1.403 -1.865 -2.216 1.00 96.50 81 MET A CA 1
ATOM 627 C C . MET A 1 81 ? -0.378 -2.991 -2.417 1.00 96.50 81 MET A C 1
ATOM 629 O O . MET A 1 81 ? 0.166 -3.128 -3.507 1.00 96.50 81 MET A O 1
ATOM 633 N N . PHE A 1 82 ? -0.166 -3.864 -1.426 1.00 97.31 82 PHE A N 1
ATOM 634 C CA . PHE A 1 82 ? 0.675 -5.050 -1.620 1.00 97.31 82 PHE A CA 1
ATOM 635 C C . PHE A 1 82 ? 0.089 -6.009 -2.661 1.00 97.31 82 PHE A C 1
ATOM 637 O O . PHE A 1 82 ? 0.835 -6.547 -3.472 1.00 97.31 82 PHE A O 1
ATOM 644 N N . MET A 1 83 ? -1.233 -6.210 -2.666 1.00 97.25 83 MET A N 1
ATOM 645 C CA . MET A 1 83 ? -1.892 -7.028 -3.689 1.00 97.25 83 MET A CA 1
ATOM 646 C C . MET A 1 83 ? -1.746 -6.416 -5.084 1.00 97.25 83 MET A C 1
ATOM 648 O O . MET A 1 83 ? -1.512 -7.155 -6.036 1.00 97.25 83 MET A O 1
ATOM 652 N N . HIS A 1 84 ? -1.814 -5.087 -5.206 1.00 95.75 84 HIS A N 1
ATOM 653 C CA . HIS A 1 84 ? -1.544 -4.391 -6.464 1.00 95.75 84 HIS A CA 1
ATOM 654 C C . HIS A 1 84 ? -0.171 -4.788 -7.029 1.00 95.75 84 HIS A C 1
ATOM 656 O O . HIS A 1 84 ? -0.130 -5.319 -8.134 1.00 95.75 84 HIS A O 1
ATOM 662 N N . LEU A 1 85 ? 0.896 -4.679 -6.219 1.00 94.88 85 LEU A N 1
ATOM 663 C CA . LEU A 1 85 ? 2.281 -5.030 -6.596 1.00 94.88 85 LEU A CA 1
ATOM 664 C C . LEU A 1 85 ? 2.493 -6.505 -6.991 1.00 94.88 85 LEU A C 1
ATOM 666 O O . LEU A 1 85 ? 3.492 -6.877 -7.613 1.00 94.88 85 LEU A O 1
ATOM 670 N N . VAL A 1 86 ? 1.612 -7.394 -6.534 1.00 95.69 86 VAL A N 1
ATOM 671 C CA . VAL A 1 86 ? 1.656 -8.811 -6.910 1.00 95.69 86 VAL A CA 1
ATOM 672 C C . VAL A 1 86 ? 0.990 -9.007 -8.268 1.00 95.69 86 VAL A C 1
ATOM 674 O O . VAL A 1 86 ? 1.508 -9.740 -9.109 1.00 95.69 86 VAL A O 1
ATOM 677 N N . PHE A 1 87 ? -0.158 -8.365 -8.486 1.00 95.25 87 PHE A N 1
ATOM 678 C CA . PHE A 1 87 ? -0.981 -8.566 -9.677 1.00 95.25 87 PHE A CA 1
ATOM 679 C C . PHE A 1 87 ? -0.589 -7.695 -10.872 1.00 95.25 87 PHE A C 1
ATOM 681 O O . PHE A 1 87 ? -1.015 -8.001 -11.987 1.00 95.25 87 PHE A O 1
ATOM 688 N N . ASP A 1 88 ? 0.201 -6.643 -10.661 1.00 92.31 88 ASP A N 1
ATOM 689 C CA . ASP A 1 88 ? 0.855 -5.858 -11.713 1.00 92.31 88 ASP A CA 1
ATOM 690 C C . ASP A 1 88 ? 2.207 -6.472 -12.137 1.00 92.31 88 ASP A C 1
ATOM 692 O O . ASP A 1 88 ? 2.756 -6.115 -13.179 1.00 92.31 88 ASP A O 1
ATOM 696 N N . GLY A 1 89 ? 2.733 -7.422 -11.353 1.00 92.94 89 GLY A N 1
ATOM 697 C CA . GLY A 1 89 ? 4.046 -8.014 -11.567 1.00 92.94 89 GLY A CA 1
ATOM 698 C C . GLY A 1 89 ? 5.205 -7.044 -11.322 1.00 92.94 89 GLY A C 1
ATOM 699 O O . GLY A 1 89 ? 6.246 -7.196 -11.964 1.00 92.94 89 GLY A O 1
ATOM 700 N N . ALA A 1 90 ? 5.069 -6.067 -10.416 1.00 90.50 90 ALA A N 1
ATOM 701 C CA . ALA A 1 90 ? 6.075 -5.033 -10.146 1.00 90.50 90 ALA A CA 1
ATOM 702 C C . ALA A 1 90 ? 7.471 -5.611 -9.865 1.00 90.50 90 ALA A C 1
ATOM 704 O O . ALA A 1 90 ? 8.485 -5.058 -10.291 1.00 90.50 90 ALA A O 1
ATOM 705 N N . PHE A 1 91 ? 7.531 -6.778 -9.218 1.00 89.19 91 PHE A N 1
ATOM 706 C CA . PHE A 1 91 ? 8.769 -7.509 -8.931 1.00 89.19 91 PHE A CA 1
ATOM 707 C C . PHE A 1 91 ? 9.555 -7.945 -10.182 1.00 89.19 91 PHE A C 1
ATOM 709 O O . PHE A 1 91 ? 10.725 -8.303 -10.066 1.00 89.19 91 PHE A O 1
ATOM 716 N N . ASN A 1 92 ? 8.956 -7.900 -11.376 1.00 92.38 92 ASN A N 1
ATOM 717 C CA . ASN A 1 92 ? 9.632 -8.185 -12.642 1.00 92.38 92 ASN A CA 1
ATOM 718 C C . ASN A 1 92 ? 10.502 -7.009 -13.139 1.00 92.38 92 ASN A C 1
ATOM 720 O O . ASN A 1 92 ? 11.245 -7.152 -14.108 1.00 92.38 92 ASN A O 1
ATOM 724 N N . ASN A 1 93 ? 10.439 -5.844 -12.483 1.00 89.69 93 ASN A N 1
ATOM 725 C CA . ASN A 1 93 ? 11.304 -4.699 -12.754 1.00 89.69 93 ASN A CA 1
ATOM 726 C C . ASN A 1 93 ? 12.052 -4.275 -11.482 1.00 89.69 93 ASN A C 1
ATOM 728 O O . ASN A 1 93 ? 11.549 -3.497 -10.673 1.00 89.69 93 ASN A O 1
ATOM 732 N N . THR A 1 94 ? 13.295 -4.741 -11.334 1.00 89.75 94 THR A N 1
ATOM 733 C CA . THR A 1 94 ? 14.144 -4.472 -10.161 1.00 89.75 94 THR A CA 1
ATOM 734 C C . THR A 1 94 ? 14.313 -2.981 -9.864 1.00 89.75 94 THR A C 1
ATOM 736 O O . THR A 1 94 ? 14.350 -2.607 -8.695 1.00 89.75 94 THR A O 1
ATOM 739 N N . LYS A 1 95 ? 14.401 -2.121 -10.889 1.00 87.31 95 LYS A N 1
ATOM 740 C CA . LYS A 1 95 ? 14.610 -0.677 -10.694 1.00 87.31 95 LYS A CA 1
ATOM 741 C C . LYS A 1 95 ? 13.392 -0.010 -10.058 1.00 87.31 95 LYS A C 1
ATOM 743 O O . LYS A 1 95 ? 13.547 0.721 -9.086 1.00 87.31 95 LYS A O 1
ATOM 748 N N . VAL A 1 96 ? 12.195 -0.304 -10.571 1.00 88.38 96 VAL A N 1
ATOM 749 C CA . VAL A 1 96 ? 10.928 0.232 -10.042 1.00 88.38 96 VAL A CA 1
ATOM 750 C C . VAL A 1 96 ? 10.621 -0.378 -8.678 1.00 88.38 96 VAL A C 1
ATOM 752 O O . VAL A 1 96 ? 10.366 0.348 -7.719 1.00 88.38 96 VAL A O 1
ATOM 755 N N . PHE A 1 97 ? 10.704 -1.706 -8.565 1.00 91.44 97 PHE A N 1
ATOM 756 C CA . PHE A 1 97 ? 10.322 -2.420 -7.348 1.00 91.44 97 PHE A CA 1
ATOM 757 C C . PHE A 1 97 ? 11.133 -1.967 -6.128 1.00 91.44 97 PHE A C 1
ATOM 759 O O . PHE A 1 97 ? 10.568 -1.776 -5.050 1.00 91.44 97 PHE A O 1
ATOM 766 N N . TRP A 1 98 ? 12.440 -1.748 -6.311 1.00 90.44 98 TRP A N 1
ATOM 767 C CA . TRP A 1 98 ? 13.368 -1.314 -5.262 1.00 90.44 98 TRP A CA 1
ATOM 768 C C . TRP A 1 98 ? 13.648 0.189 -5.256 1.00 90.44 98 TRP A C 1
ATOM 770 O O . TRP A 1 98 ? 14.572 0.624 -4.564 1.00 90.44 98 TRP A O 1
ATOM 780 N N . TRP A 1 99 ? 12.901 0.996 -6.009 1.00 88.44 99 TRP A N 1
ATOM 781 C CA . TRP A 1 99 ? 13.074 2.445 -5.983 1.00 88.44 99 TRP A CA 1
ATOM 782 C C . TRP A 1 99 ? 12.952 2.979 -4.537 1.00 88.44 99 TRP A C 1
ATOM 784 O O . TRP A 1 99 ? 12.056 2.545 -3.805 1.00 88.44 99 TRP A O 1
ATOM 794 N N . PRO A 1 100 ? 13.834 3.898 -4.086 1.00 85.81 100 PRO A N 1
ATOM 795 C CA . PRO A 1 100 ? 14.908 4.582 -4.824 1.00 85.81 100 PRO A CA 1
ATOM 796 C C . PRO A 1 100 ? 16.287 3.890 -4.758 1.00 85.81 100 PRO A C 1
ATOM 798 O O . PRO A 1 100 ? 17.282 4.447 -5.214 1.00 85.81 100 PRO A O 1
ATOM 801 N N . PHE A 1 101 ? 16.388 2.697 -4.171 1.00 87.00 101 PHE A N 1
ATOM 802 C CA . PHE A 1 101 ? 17.669 2.061 -3.840 1.00 87.00 101 PHE A CA 1
ATOM 803 C C . PHE A 1 101 ? 18.358 1.370 -5.025 1.00 87.00 101 PHE A C 1
ATOM 805 O O . PHE A 1 101 ? 19.582 1.266 -5.036 1.00 87.00 101 PHE A O 1
ATOM 812 N N . ALA A 1 102 ? 17.603 0.915 -6.030 1.00 83.06 102 ALA A N 1
ATOM 813 C CA . ALA A 1 102 ? 18.148 0.263 -7.230 1.00 83.06 102 ALA A CA 1
ATOM 814 C C . ALA A 1 102 ? 18.386 1.225 -8.416 1.00 83.06 102 ALA A C 1
ATOM 816 O O . ALA A 1 102 ? 18.680 0.777 -9.526 1.00 83.06 102 ALA A O 1
ATOM 817 N N . GLY A 1 103 ? 18.282 2.537 -8.179 1.00 66.44 103 GLY A N 1
ATOM 818 C CA . GLY A 1 103 ? 18.458 3.590 -9.180 1.00 66.44 103 GLY A CA 1
ATOM 819 C C . GLY A 1 103 ? 17.150 4.250 -9.624 1.00 66.44 103 GLY A C 1
ATOM 820 O O . GLY A 1 103 ? 16.055 3.842 -9.242 1.00 66.44 103 GLY A O 1
ATOM 821 N N . PHE A 1 104 ? 17.286 5.301 -10.432 1.00 64.94 104 PHE A N 1
ATOM 822 C CA . PHE A 1 104 ? 16.176 6.008 -11.072 1.00 64.94 104 PHE A CA 1
ATOM 823 C C . PHE A 1 104 ? 15.972 5.445 -12.488 1.00 64.94 104 PHE A C 1
ATOM 825 O O . PHE A 1 104 ? 16.946 5.037 -13.128 1.00 64.94 104 PHE A O 1
ATOM 832 N N . ASN A 1 105 ? 14.711 5.344 -12.923 1.00 60.97 105 ASN A N 1
ATOM 833 C CA . ASN A 1 105 ? 14.342 4.812 -14.242 1.00 60.97 105 ASN A CA 1
ATOM 834 C C . ASN A 1 105 ? 14.898 5.653 -15.387 1.00 60.97 105 ASN A C 1
ATOM 836 O O . ASN A 1 105 ? 14.816 6.897 -15.281 1.00 60.97 105 ASN A O 1
#

Sequence (105 aa):
MFLWFIGTAIIAVLFVFRDDRFDYRVLALGAVLPDLIDVFTGGAWVFHSVLGSVLSLVL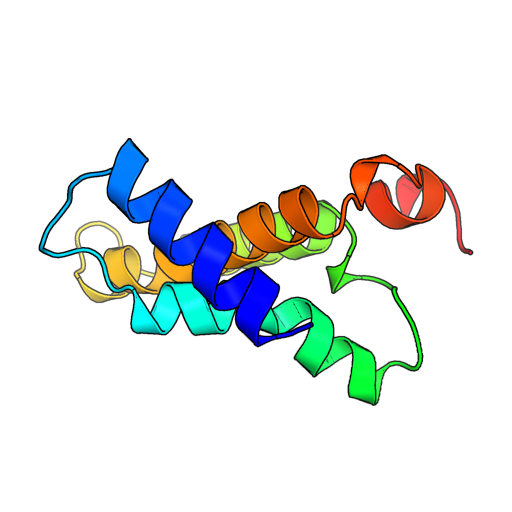VMVFARRGTAARRMSLAIPIGMFMHLVFDGAFNNTKVFWWPFAGFN

Radius of gyration: 13.83 Å; chains: 1; bounding box: 35×30×35 Å

Secondary structure (DSSP, 8-state):
-HHHHHHHHHHHHHHHH--TTS-HHHHHHHHHHHHHHHHHHTSS-STTSHHHHHHHHHHHHHHSPTT-HHHHHHTHHHHHHHHHHHHTTGGG-HHHHTTTTT---